Protein AF-A0AAV5U3V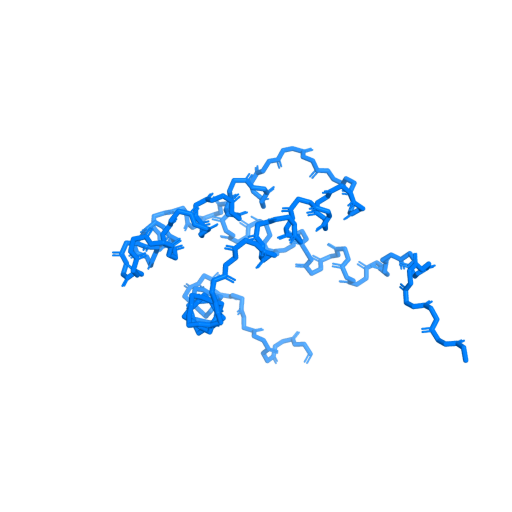3-F1 (afdb_monomer_lite)

Organism: NCBI:txid358040

Foldseek 3Di:
DDDPPDDDQDPVNLVLLLVVLVLCVVPVVLLVVLLVVDDPLLSVLSVQLNCLSPDPDDPPVVSVVSNCVSVVPDDPVSVVRNVVSVQVSCVVSVNHPVVD

Secondary structure (DSSP, 8-state):
---GGG-PPPHHHHHHHHHHHHHHHH-HHHHHHHHTTS-HHHHHHHHHHHHHHHSS---HHHHHHHHHHHHHTS-HHHHHHHHHHHHHHHHHTT--GGG-

Sequence (100 aa):
NFSAANMEPTPEMIEKFEAGRAAVRANPEIVDEYIAKLSPDAQDAANKLRGIICSDEHDIGTLNAQIESIQSGLSDETRQELQEHDAEVAAAIGLNPAGL

Structure (mmCIF, N/CA/C/O backbone):
data_AF-A0AAV5U3V3-F1
#
_entry.id   AF-A0AAV5U3V3-F1
#
loop_
_atom_site.group_PDB
_atom_site.id
_atom_site.type_symbol
_atom_site.label_atom_id
_atom_site.label_alt_id
_atom_site.label_comp_id
_atom_site.label_asym_id
_atom_site.label_entity_id
_atom_site.label_seq_id
_atom_site.pdbx_PDB_ins_code
_atom_site.Cartn_x
_atom_site.Cartn_y
_atom_site.Cartn_z
_atom_site.occupancy
_atom_site.B_iso_or_equiv
_atom_site.auth_seq_id
_atom_site.auth_comp_id
_atom_site.auth_asym_id
_atom_site.auth_atom_id
_atom_site.pdbx_PDB_model_num
ATOM 1 N N . ASN A 1 1 ? 18.948 26.457 2.086 1.00 35.28 1 ASN A N 1
ATOM 2 C CA . ASN A 1 1 ? 17.966 26.310 0.997 1.00 35.28 1 ASN A CA 1
ATOM 3 C C . ASN A 1 1 ? 18.016 24.855 0.555 1.00 35.28 1 ASN A C 1
ATOM 5 O O . ASN A 1 1 ? 18.854 24.518 -0.266 1.00 35.28 1 ASN A O 1
ATOM 9 N N . PHE A 1 2 ? 17.253 23.975 1.201 1.00 36.91 2 PHE A N 1
ATOM 10 C CA . PHE A 1 2 ? 17.207 22.553 0.850 1.00 36.91 2 PHE A CA 1
ATOM 11 C C . PHE A 1 2 ? 15.828 22.293 0.243 1.00 36.91 2 PHE A C 1
ATOM 13 O O . PHE A 1 2 ? 14.873 22.038 0.966 1.00 36.91 2 PHE A O 1
ATOM 20 N N . SER A 1 3 ? 15.701 22.467 -1.074 1.00 40.12 3 SER A N 1
ATOM 21 C CA . SER A 1 3 ? 14.489 22.085 -1.803 1.00 40.12 3 SER A CA 1
ATOM 22 C C . SER A 1 3 ? 14.624 20.620 -2.197 1.00 40.12 3 SER A C 1
ATOM 24 O O . SER A 1 3 ? 15.357 20.301 -3.126 1.00 40.12 3 SER A O 1
ATOM 26 N N . ALA A 1 4 ? 13.913 19.738 -1.495 1.00 48.72 4 ALA A N 1
ATOM 27 C CA . ALA A 1 4 ? 13.793 18.315 -1.826 1.00 48.72 4 ALA A CA 1
ATOM 28 C C . ALA A 1 4 ? 13.013 18.047 -3.136 1.00 48.72 4 ALA A C 1
ATOM 30 O O . ALA A 1 4 ? 12.928 16.911 -3.580 1.00 48.72 4 ALA A O 1
ATOM 31 N N . ALA A 1 5 ? 12.477 19.086 -3.784 1.00 52.94 5 ALA A N 1
ATOM 32 C CA . ALA A 1 5 ? 11.583 18.978 -4.937 1.00 52.94 5 ALA A CA 1
ATOM 33 C C . ALA A 1 5 ? 12.249 18.570 -6.274 1.00 52.94 5 ALA A C 1
ATOM 35 O O . ALA A 1 5 ? 11.547 18.487 -7.271 1.00 52.94 5 ALA A O 1
ATOM 36 N N . ASN A 1 6 ? 13.567 18.323 -6.319 1.00 54.75 6 ASN A N 1
ATOM 37 C CA . ASN A 1 6 ? 14.315 18.055 -7.564 1.00 54.75 6 ASN A CA 1
ATOM 38 C C . ASN A 1 6 ? 15.249 16.826 -7.501 1.00 54.75 6 ASN A C 1
ATOM 40 O O . ASN A 1 6 ? 16.168 16.721 -8.312 1.00 54.75 6 ASN A O 1
ATOM 44 N N . MET A 1 7 ? 15.083 15.911 -6.540 1.00 64.50 7 MET A N 1
ATOM 45 C CA . MET A 1 7 ? 15.856 14.662 -6.563 1.00 64.50 7 MET A CA 1
ATOM 46 C C . MET A 1 7 ? 15.164 13.661 -7.487 1.00 64.50 7 MET A C 1
ATOM 48 O O . MET A 1 7 ? 14.082 13.174 -7.169 1.00 64.50 7 MET A O 1
ATOM 52 N N . GLU A 1 8 ? 15.785 13.362 -8.629 1.00 75.31 8 GLU A N 1
ATOM 53 C CA . GLU A 1 8 ? 15.394 12.197 -9.421 1.00 75.31 8 GLU A CA 1
ATOM 54 C C . GLU A 1 8 ? 15.521 10.940 -8.542 1.00 75.31 8 GLU A C 1
ATOM 56 O O . GLU A 1 8 ? 16.515 10.804 -7.815 1.00 75.31 8 GLU A O 1
ATOM 6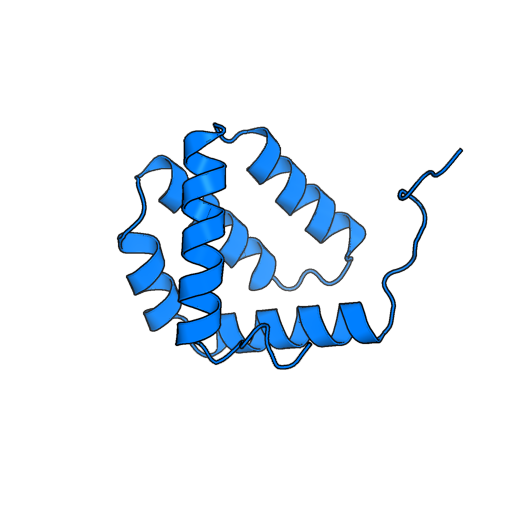1 N N . PRO A 1 9 ? 14.526 10.035 -8.558 1.00 80.88 9 PRO A N 1
ATOM 62 C CA . PRO A 1 9 ? 14.580 8.818 -7.764 1.00 80.88 9 PRO A CA 1
ATOM 63 C C . PRO A 1 9 ? 15.801 7.993 -8.175 1.00 80.88 9 PRO A C 1
ATOM 65 O O . PRO A 1 9 ? 16.063 7.777 -9.359 1.00 80.88 9 PRO A O 1
ATOM 68 N N . THR A 1 10 ? 16.575 7.544 -7.189 1.00 86.62 10 THR A N 1
ATOM 69 C CA . THR A 1 10 ? 17.755 6.719 -7.460 1.00 86.62 10 THR A CA 1
ATOM 70 C C . THR A 1 10 ? 17.328 5.341 -7.984 1.00 86.62 10 THR A C 1
ATOM 72 O O . THR A 1 10 ? 16.213 4.895 -7.694 1.00 86.62 10 THR A O 1
ATOM 75 N N . PRO A 1 11 ? 18.204 4.608 -8.697 1.00 87.62 11 PRO A N 1
ATOM 76 C CA . PRO A 1 11 ? 17.903 3.241 -9.123 1.00 87.62 11 PRO A CA 1
ATOM 77 C C . PRO A 1 11 ? 17.476 2.327 -7.967 1.00 87.62 11 PRO A C 1
ATOM 79 O O . PRO A 1 11 ? 16.558 1.533 -8.121 1.00 87.62 11 PRO A O 1
ATOM 82 N N . GLU A 1 12 ? 18.084 2.497 -6.791 1.00 86.62 12 GLU A N 1
ATOM 83 C CA . GLU A 1 12 ? 17.737 1.749 -5.580 1.00 86.62 12 GLU A CA 1
ATOM 84 C C . GLU A 1 12 ? 16.313 2.061 -5.089 1.00 86.62 12 GLU A C 1
ATOM 86 O O . GLU A 1 12 ? 15.585 1.158 -4.684 1.00 86.62 12 GLU A O 1
ATOM 91 N N . MET A 1 13 ? 15.885 3.327 -5.143 1.00 84.69 13 MET A N 1
ATOM 92 C CA . MET A 1 13 ? 14.513 3.710 -4.785 1.00 84.69 13 MET A CA 1
ATOM 93 C C . MET A 1 13 ? 13.495 3.116 -5.760 1.00 84.69 13 MET A C 1
ATOM 95 O O . MET A 1 13 ? 12.449 2.634 -5.329 1.00 84.69 13 MET A O 1
ATOM 99 N N . ILE A 1 14 ? 13.811 3.123 -7.058 1.00 86.00 14 ILE A N 1
ATOM 100 C CA . ILE A 1 14 ? 12.962 2.536 -8.101 1.00 86.00 14 ILE A CA 1
ATOM 101 C C . ILE A 1 14 ? 12.855 1.020 -7.902 1.00 86.00 14 ILE A C 1
ATOM 103 O O . ILE A 1 14 ? 11.752 0.481 -7.916 1.00 86.00 14 ILE A O 1
ATOM 107 N N . GLU A 1 15 ? 13.974 0.334 -7.658 1.00 89.06 15 GLU A N 1
ATOM 108 C CA . GLU A 1 15 ? 13.995 -1.111 -7.410 1.00 89.06 15 GLU A CA 1
ATOM 109 C C . GLU A 1 15 ? 13.164 -1.485 -6.176 1.00 89.06 15 GLU A C 1
ATOM 111 O O . GLU A 1 15 ? 12.338 -2.396 -6.240 1.00 89.06 15 GLU A O 1
ATOM 116 N N . LYS A 1 16 ? 13.311 -0.739 -5.074 1.00 84.88 16 LYS A N 1
ATOM 117 C CA . LYS A 1 16 ? 12.513 -0.933 -3.852 1.00 84.88 16 LYS A CA 1
ATOM 118 C C . LYS A 1 16 ? 11.022 -0.712 -4.099 1.00 84.88 16 LYS A C 1
ATOM 120 O O . LYS A 1 16 ? 10.201 -1.490 -3.614 1.00 84.88 16 LYS A O 1
ATOM 125 N N . PHE A 1 17 ? 10.668 0.320 -4.862 1.00 86.81 17 PHE A N 1
ATOM 126 C CA . PHE A 1 17 ? 9.279 0.611 -5.205 1.00 86.81 17 PHE A CA 1
ATOM 127 C C . PHE A 1 17 ? 8.657 -0.504 -6.057 1.00 86.81 17 PHE A C 1
ATOM 129 O O . PHE A 1 17 ? 7.591 -1.017 -5.718 1.00 86.81 17 PHE A O 1
ATOM 136 N N . GLU A 1 18 ? 9.343 -0.944 -7.113 1.00 88.75 18 GLU A N 1
ATOM 137 C CA . GLU A 1 18 ? 8.875 -2.036 -7.973 1.00 88.75 18 GLU A CA 1
ATOM 138 C C . GLU A 1 18 ? 8.785 -3.373 -7.217 1.00 88.75 18 GLU A C 1
ATOM 140 O O . GLU A 1 18 ? 7.810 -4.110 -7.383 1.00 88.75 18 GLU A O 1
ATOM 145 N N . ALA A 1 19 ? 9.730 -3.664 -6.315 1.00 89.69 19 ALA A N 1
ATOM 146 C CA . ALA A 1 19 ? 9.652 -4.826 -5.429 1.00 89.69 19 ALA A CA 1
ATOM 147 C C . ALA A 1 19 ? 8.417 -4.768 -4.513 1.00 89.69 19 ALA A C 1
ATOM 149 O O . ALA A 1 19 ? 7.707 -5.766 -4.363 1.00 89.69 19 ALA A O 1
ATOM 150 N N . GLY A 1 20 ? 8.115 -3.591 -3.957 1.00 89.38 20 GLY A N 1
ATOM 151 C CA . GLY A 1 20 ? 6.906 -3.360 -3.169 1.00 89.38 20 GLY A CA 1
ATOM 152 C C . GLY A 1 20 ? 5.627 -3.622 -3.968 1.00 89.38 20 GLY A C 1
ATOM 153 O O . GLY A 1 20 ? 4.766 -4.389 -3.532 1.00 89.38 20 GLY A O 1
ATOM 154 N N . ARG A 1 21 ? 5.527 -3.064 -5.183 1.00 91.25 21 ARG A N 1
ATOM 155 C CA . ARG A 1 21 ? 4.386 -3.299 -6.088 1.00 91.25 21 ARG A CA 1
ATOM 156 C C . ARG A 1 21 ? 4.213 -4.773 -6.413 1.00 91.25 21 ARG A C 1
ATOM 158 O O . ARG A 1 21 ? 3.094 -5.283 -6.377 1.00 91.25 21 ARG A O 1
ATOM 165 N N . ALA A 1 22 ? 5.307 -5.460 -6.733 1.00 92.25 22 ALA A N 1
ATOM 166 C CA . ALA A 1 22 ? 5.282 -6.882 -7.041 1.00 92.25 22 ALA A CA 1
ATOM 167 C C . ALA A 1 22 ? 4.767 -7.704 -5.850 1.00 92.25 22 ALA A C 1
ATOM 169 O O . ALA A 1 22 ? 3.908 -8.564 -6.037 1.00 92.25 22 ALA A O 1
ATOM 170 N N . ALA A 1 23 ? 5.219 -7.403 -4.629 1.00 91.88 23 ALA A N 1
ATOM 171 C CA . ALA A 1 23 ? 4.773 -8.094 -3.422 1.00 91.88 23 ALA A CA 1
ATOM 172 C C . ALA A 1 23 ? 3.280 -7.864 -3.131 1.00 91.88 23 ALA A C 1
ATOM 174 O O . ALA A 1 23 ? 2.560 -8.824 -2.854 1.00 91.88 23 ALA A O 1
ATOM 175 N N . VAL A 1 24 ? 2.790 -6.626 -3.257 1.00 92.25 24 VAL A N 1
ATOM 176 C CA . VAL A 1 24 ? 1.363 -6.297 -3.075 1.00 92.25 24 VAL A CA 1
ATOM 177 C C . VAL A 1 24 ? 0.499 -7.010 -4.122 1.00 92.25 24 VAL A C 1
ATOM 179 O O . VAL A 1 24 ? -0.529 -7.597 -3.784 1.00 92.25 24 VAL A O 1
ATOM 182 N N . ARG A 1 25 ? 0.934 -7.032 -5.390 1.00 92.06 25 ARG A N 1
ATOM 183 C CA . ARG A 1 25 ? 0.239 -7.734 -6.487 1.00 92.06 25 ARG A CA 1
ATOM 184 C C . ARG A 1 25 ? 0.249 -9.254 -6.333 1.00 92.06 25 ARG A C 1
ATOM 186 O O . ARG A 1 25 ? -0.697 -9.905 -6.764 1.00 92.06 25 ARG A O 1
ATOM 193 N N . ALA A 1 26 ? 1.305 -9.816 -5.750 1.00 94.44 26 ALA A N 1
ATOM 194 C CA . ALA A 1 26 ? 1.432 -11.254 -5.526 1.00 94.44 26 ALA A CA 1
ATOM 195 C C . ALA A 1 26 ? 0.583 -11.758 -4.349 1.00 94.44 26 ALA A C 1
ATOM 197 O O . ALA A 1 26 ? 0.264 -12.943 -4.301 1.00 94.44 26 ALA A O 1
ATOM 198 N N . ASN A 1 27 ? 0.198 -10.873 -3.423 1.00 94.31 27 ASN A N 1
ATOM 199 C CA . ASN A 1 27 ? -0.510 -11.228 -2.193 1.00 94.31 27 ASN A CA 1
ATOM 200 C C . ASN A 1 27 ? -1.845 -10.467 -2.032 1.00 94.31 27 ASN A C 1
ATOM 202 O O . ASN A 1 27 ? -2.078 -9.865 -0.982 1.00 94.31 27 ASN A O 1
ATOM 206 N N . PRO A 1 28 ? -2.743 -10.469 -3.038 1.00 93.31 28 PRO A N 1
ATOM 207 C CA . PRO A 1 28 ? -3.943 -9.637 -3.012 1.00 93.31 28 PRO A CA 1
ATOM 208 C C . PRO A 1 28 ? -4.882 -9.991 -1.852 1.00 93.31 28 PRO A C 1
ATOM 210 O O . PRO A 1 28 ? -5.407 -9.080 -1.225 1.00 93.31 28 PRO A O 1
ATOM 213 N N . GLU A 1 29 ? -5.040 -11.279 -1.528 1.00 94.75 29 GLU A N 1
ATOM 214 C CA . GLU A 1 29 ? -5.918 -11.741 -0.441 1.00 94.75 29 GLU A CA 1
ATOM 215 C C . GLU A 1 29 ? -5.412 -11.316 0.941 1.00 94.75 29 GLU A C 1
ATOM 217 O O . GLU A 1 29 ? -6.205 -10.894 1.778 1.00 94.75 29 GLU A O 1
ATOM 222 N N . ILE A 1 30 ? -4.094 -11.376 1.169 1.00 93.81 30 ILE A N 1
ATOM 223 C CA . ILE A 1 30 ? -3.482 -10.924 2.427 1.00 93.81 30 ILE A CA 1
ATOM 224 C C . ILE A 1 30 ? -3.705 -9.421 2.576 1.00 93.81 30 ILE A C 1
ATOM 226 O O . ILE A 1 30 ? -4.165 -8.964 3.617 1.00 93.81 30 ILE A O 1
ATOM 230 N N . VAL A 1 31 ? -3.434 -8.649 1.523 1.00 94.12 31 VAL A N 1
ATOM 231 C CA . VAL A 1 31 ? -3.647 -7.197 1.536 1.00 94.12 31 VAL A CA 1
ATOM 232 C C . VAL A 1 31 ? -5.118 -6.868 1.817 1.00 94.12 31 VAL A C 1
ATOM 234 O O . VAL A 1 31 ? -5.397 -6.039 2.677 1.00 94.12 31 VAL A O 1
ATOM 237 N N . ASP A 1 32 ? -6.060 -7.556 1.166 1.00 94.56 32 ASP A N 1
ATOM 238 C CA . ASP A 1 32 ? -7.498 -7.357 1.387 1.00 94.56 32 ASP A CA 1
ATOM 239 C C . ASP A 1 32 ? -7.926 -7.707 2.826 1.00 94.56 32 ASP A C 1
ATOM 241 O O . ASP A 1 32 ? -8.685 -6.957 3.445 1.00 94.56 32 ASP A O 1
ATOM 245 N N . GLU A 1 33 ? -7.410 -8.804 3.394 1.00 95.38 33 GLU A N 1
ATOM 246 C CA . GLU A 1 33 ? -7.683 -9.201 4.782 1.00 95.38 33 GLU A CA 1
ATOM 247 C C . GLU A 1 33 ? -7.188 -8.151 5.779 1.00 95.38 33 GLU A C 1
ATOM 249 O O . GLU A 1 33 ? -7.880 -7.821 6.743 1.00 95.38 33 GLU A O 1
ATOM 254 N N . TYR A 1 34 ? -5.986 -7.622 5.560 1.00 94.56 34 TYR A N 1
ATOM 255 C CA . TYR A 1 34 ? -5.441 -6.586 6.420 1.00 94.56 34 TYR A CA 1
ATOM 256 C C . TYR A 1 34 ? -6.229 -5.287 6.280 1.00 94.56 34 TYR A C 1
ATOM 258 O O . TYR A 1 34 ? -6.512 -4.655 7.297 1.00 94.56 34 TYR A O 1
ATOM 266 N N . ILE A 1 35 ? -6.595 -4.874 5.059 1.00 95.50 35 ILE A N 1
ATOM 267 C CA . ILE A 1 35 ? -7.370 -3.641 4.849 1.00 95.50 35 ILE A CA 1
ATOM 268 C C . ILE A 1 35 ? -8.689 -3.738 5.613 1.00 95.50 35 ILE A C 1
ATOM 270 O O . ILE A 1 35 ? -9.062 -2.796 6.300 1.00 95.50 35 ILE A O 1
ATOM 274 N N . ALA A 1 36 ? -9.356 -4.894 5.601 1.00 96.00 36 ALA A N 1
ATOM 275 C CA . ALA A 1 36 ? -10.616 -5.096 6.316 1.00 96.00 36 ALA A CA 1
ATOM 276 C C . ALA A 1 36 ? -10.536 -4.896 7.849 1.00 96.00 36 ALA A C 1
ATOM 278 O O . ALA A 1 36 ? -11.581 -4.783 8.493 1.00 96.00 36 ALA A O 1
ATOM 279 N N . LYS A 1 37 ? -9.332 -4.851 8.443 1.00 95.25 37 LYS A N 1
ATOM 280 C CA . LYS A 1 37 ? -9.112 -4.612 9.884 1.00 95.25 37 LYS A CA 1
ATOM 281 C C . LYS A 1 37 ? -9.097 -3.125 10.254 1.00 95.25 37 LYS A C 1
ATOM 283 O O . LYS A 1 37 ? -9.217 -2.809 11.434 1.00 95.25 37 LYS A O 1
ATOM 288 N N . LEU A 1 38 ? -8.956 -2.244 9.267 1.00 95.62 38 LEU A N 1
ATOM 289 C CA . LEU A 1 38 ? -8.884 -0.796 9.448 1.00 95.62 38 LEU A CA 1
ATOM 290 C C . LEU A 1 38 ? -10.250 -0.175 9.776 1.00 95.62 38 LEU A C 1
ATOM 292 O O . LEU A 1 38 ? -11.305 -0.753 9.495 1.00 95.62 38 LEU A O 1
ATOM 296 N N . SER A 1 39 ? -10.242 1.047 10.300 1.00 95.56 39 SER A N 1
ATOM 297 C CA . SER A 1 39 ? -11.417 1.913 10.378 1.00 95.56 39 SER A CA 1
ATOM 298 C C . SER A 1 39 ? -11.976 2.232 8.979 1.00 95.56 39 SER A C 1
ATOM 300 O O . SER A 1 39 ? -11.232 2.196 8.000 1.00 95.56 39 SER A O 1
ATOM 302 N N . PRO A 1 40 ? -13.275 2.564 8.827 1.00 94.69 40 PRO A N 1
ATOM 303 C CA . PRO A 1 40 ? -13.867 2.810 7.506 1.00 94.69 40 PRO A CA 1
ATOM 304 C C . PRO A 1 40 ? -13.145 3.880 6.668 1.00 94.69 40 PRO A C 1
ATOM 306 O O . PRO A 1 40 ? -12.986 3.703 5.460 1.00 94.69 40 PRO A O 1
ATOM 309 N N . ASP A 1 41 ? -12.671 4.954 7.302 1.00 91.12 41 ASP A N 1
ATOM 310 C CA . ASP A 1 41 ? -11.944 6.028 6.616 1.00 91.12 41 ASP A CA 1
ATOM 311 C C . ASP A 1 41 ? -10.540 5.565 6.187 1.00 91.12 41 ASP A C 1
ATOM 313 O O . ASP A 1 41 ? -10.100 5.843 5.067 1.00 91.12 41 ASP A O 1
ATOM 317 N N . ALA A 1 42 ? -9.856 4.784 7.031 1.00 94.56 42 ALA A N 1
ATOM 318 C CA . ALA A 1 42 ? -8.577 4.172 6.686 1.00 94.56 42 ALA A CA 1
ATOM 319 C C . ALA A 1 42 ? -8.729 3.085 5.604 1.00 94.56 42 ALA A C 1
ATOM 321 O O . ALA A 1 42 ? -7.877 2.982 4.725 1.00 94.56 42 ALA A O 1
ATOM 322 N N . GLN A 1 43 ? -9.829 2.326 5.588 1.00 95.94 43 GLN A N 1
ATOM 323 C CA . GLN A 1 43 ? -10.122 1.351 4.532 1.00 95.94 43 GLN A CA 1
ATOM 324 C C . GLN A 1 43 ? -10.229 2.015 3.160 1.00 95.94 43 GLN A C 1
ATOM 326 O O . GLN A 1 43 ? -9.660 1.520 2.185 1.00 95.94 43 GLN A O 1
ATOM 331 N N . ASP A 1 44 ? -10.959 3.126 3.062 1.00 94.81 44 ASP A N 1
ATOM 332 C CA . ASP A 1 44 ? -11.105 3.865 1.806 1.00 94.81 44 ASP A CA 1
ATOM 333 C C . ASP A 1 44 ? -9.747 4.394 1.313 1.00 94.81 44 ASP A C 1
ATOM 335 O O . ASP A 1 44 ? -9.387 4.218 0.145 1.00 94.81 44 ASP A O 1
ATOM 339 N N . ALA A 1 45 ? -8.943 4.955 2.219 1.00 94.81 45 ALA A N 1
ATOM 340 C CA . ALA A 1 45 ? -7.592 5.411 1.912 1.00 94.81 45 ALA A CA 1
ATOM 341 C C . ALA A 1 45 ? -6.666 4.265 1.462 1.00 94.81 45 ALA A C 1
ATOM 343 O O . ALA A 1 45 ? -6.022 4.373 0.415 1.00 94.81 45 ALA A O 1
ATOM 344 N N . ALA A 1 46 ? -6.634 3.150 2.195 1.00 95.25 46 ALA A N 1
ATOM 345 C CA . ALA A 1 46 ? -5.795 1.994 1.887 1.00 95.25 46 ALA A CA 1
ATOM 346 C C . ALA A 1 46 ? -6.167 1.352 0.541 1.00 95.25 46 ALA A C 1
ATOM 348 O O . ALA A 1 46 ? -5.290 1.007 -0.252 1.00 95.25 46 ALA A O 1
ATOM 349 N N . ASN A 1 47 ? -7.462 1.268 0.218 1.00 95.44 47 ASN A N 1
ATOM 350 C CA . ASN A 1 47 ? -7.917 0.781 -1.085 1.00 95.44 47 ASN A CA 1
ATOM 351 C C . ASN A 1 47 ? -7.464 1.687 -2.240 1.00 95.44 47 ASN A C 1
ATOM 353 O O . ASN A 1 47 ? -7.038 1.186 -3.284 1.00 95.44 47 ASN A O 1
ATOM 357 N N . LYS A 1 48 ? -7.507 3.014 -2.064 1.00 95.19 48 LYS A N 1
ATOM 358 C CA . LYS A 1 48 ? -7.001 3.961 -3.073 1.00 95.19 48 LYS A CA 1
ATOM 359 C C . LYS A 1 48 ? -5.490 3.830 -3.260 1.00 95.19 48 LYS A C 1
ATOM 361 O O . LYS A 1 48 ? -5.030 3.775 -4.400 1.00 95.19 48 LYS A O 1
ATOM 366 N N . LEU A 1 49 ? -4.733 3.717 -2.166 1.00 93.06 49 LEU A N 1
ATOM 367 C CA . LEU A 1 49 ? -3.283 3.501 -2.205 1.00 93.06 49 LEU A CA 1
ATOM 368 C C . LEU A 1 49 ? -2.934 2.194 -2.922 1.00 93.06 49 LEU A C 1
ATOM 370 O O . LEU A 1 49 ? -2.136 2.202 -3.858 1.00 93.06 49 LEU A O 1
ATOM 374 N N . ARG A 1 50 ? -3.599 1.086 -2.574 1.00 93.62 50 ARG A N 1
ATOM 375 C CA . ARG A 1 50 ? -3.458 -0.193 -3.283 1.00 93.62 50 ARG A CA 1
ATOM 376 C C . ARG A 1 50 ? -3.748 -0.044 -4.777 1.00 93.62 50 ARG A C 1
ATOM 378 O O . ARG A 1 50 ? -3.013 -0.593 -5.594 1.00 93.62 50 ARG A O 1
ATOM 385 N N . GLY A 1 51 ? -4.788 0.706 -5.143 1.00 94.69 51 GLY A N 1
ATOM 386 C CA . GLY A 1 51 ? -5.123 1.001 -6.537 1.00 94.69 51 GLY A CA 1
ATOM 387 C C . GLY A 1 51 ? -3.979 1.680 -7.296 1.00 94.69 51 GLY A C 1
ATOM 388 O O . GLY A 1 51 ? -3.647 1.251 -8.399 1.00 94.69 51 GLY A O 1
ATOM 389 N N . ILE A 1 52 ? -3.331 2.679 -6.689 1.00 92.88 52 ILE A N 1
ATOM 390 C CA . ILE A 1 52 ? -2.162 3.370 -7.262 1.00 92.88 52 ILE A CA 1
ATOM 391 C C . ILE A 1 52 ? -0.992 2.396 -7.434 1.00 92.88 52 ILE A C 1
ATOM 393 O O . ILE A 1 52 ? -0.452 2.267 -8.532 1.00 92.88 52 ILE A O 1
ATOM 397 N N . ILE A 1 53 ? -0.640 1.661 -6.376 1.00 90.44 53 ILE A N 1
ATOM 398 C CA . ILE A 1 53 ? 0.468 0.690 -6.365 1.00 90.44 53 ILE A CA 1
ATOM 399 C C . ILE A 1 53 ? 0.270 -0.393 -7.436 1.00 90.44 53 ILE A C 1
ATOM 401 O O . ILE A 1 53 ? 1.217 -0.787 -8.124 1.00 90.44 53 ILE A O 1
ATOM 405 N N . CYS A 1 54 ? -0.968 -0.846 -7.627 1.00 91.31 54 CYS A N 1
ATOM 406 C CA . CYS A 1 54 ? -1.304 -1.865 -8.612 1.00 91.31 54 CYS A CA 1
ATOM 407 C C . CYS A 1 54 ? -1.538 -1.329 -10.033 1.00 91.31 54 CYS A C 1
ATOM 409 O O . CYS A 1 54 ? -1.561 -2.152 -10.946 1.00 91.31 54 CYS A O 1
ATOM 411 N N . SER A 1 55 ? -1.665 -0.014 -10.241 1.00 93.00 55 SER A N 1
ATOM 412 C CA . SER A 1 55 ? -1.917 0.609 -11.556 1.00 93.00 55 SER A CA 1
ATOM 413 C C . SER A 1 55 ? -0.782 0.380 -12.561 1.00 93.00 55 SER A C 1
ATOM 415 O O . SER A 1 55 ? 0.282 -0.079 -12.171 1.00 93.00 55 SER A O 1
ATOM 417 N N . ASP A 1 56 ? -0.970 0.721 -13.837 1.00 90.75 56 ASP A N 1
ATOM 418 C CA . ASP A 1 56 ? 0.094 0.684 -14.861 1.00 90.75 56 ASP A CA 1
ATOM 419 C C . ASP A 1 56 ? 0.915 1.990 -14.930 1.00 90.75 56 ASP A C 1
ATOM 421 O O . ASP A 1 56 ? 1.727 2.169 -15.835 1.00 90.75 56 ASP A O 1
ATOM 425 N N . GLU A 1 57 ? 0.712 2.922 -13.993 1.00 91.25 57 GLU A N 1
ATOM 426 C CA . GLU A 1 57 ? 1.505 4.151 -13.914 1.00 91.25 57 GLU A CA 1
ATOM 427 C C . GLU A 1 57 ? 2.935 3.837 -13.435 1.00 91.25 57 GLU A C 1
ATOM 429 O O . GLU A 1 57 ? 3.151 3.000 -12.551 1.00 91.25 57 GLU A O 1
ATOM 434 N N . HIS A 1 58 ? 3.919 4.504 -14.036 1.00 84.25 58 HIS A N 1
ATOM 435 C CA . HIS A 1 58 ? 5.345 4.363 -13.724 1.00 84.25 58 HIS A CA 1
ATOM 436 C C . HIS A 1 58 ? 6.040 5.715 -13.516 1.00 84.25 58 HIS A C 1
ATOM 438 O O . HIS A 1 58 ? 7.176 5.746 -13.041 1.00 84.25 58 HIS A O 1
ATOM 444 N N . ASP A 1 59 ? 5.384 6.833 -13.840 1.00 87.88 59 ASP A N 1
ATOM 445 C CA . ASP A 1 59 ? 5.894 8.161 -13.533 1.00 87.88 59 ASP A CA 1
ATOM 446 C C . ASP A 1 59 ? 5.833 8.412 -12.021 1.00 87.88 59 ASP A C 1
ATOM 448 O O . ASP A 1 59 ? 4.769 8.597 -11.426 1.00 87.88 59 ASP A O 1
ATOM 452 N N . ILE A 1 60 ? 7.005 8.422 -11.386 1.00 83.25 60 ILE A N 1
ATOM 453 C CA . ILE A 1 60 ? 7.142 8.588 -9.934 1.00 83.25 60 ILE A CA 1
ATOM 454 C C . ILE A 1 60 ? 6.565 9.930 -9.462 1.00 83.25 60 ILE A C 1
ATOM 456 O O . ILE A 1 60 ? 5.999 9.997 -8.373 1.00 83.25 60 ILE A O 1
ATOM 460 N N . GLY A 1 61 ? 6.658 10.990 -10.274 1.00 86.44 61 GLY A N 1
ATOM 461 C CA . GLY A 1 61 ? 6.065 12.289 -9.950 1.00 86.44 61 GLY A CA 1
ATOM 462 C C . GLY A 1 61 ? 4.542 12.213 -9.837 1.00 86.44 61 GLY A C 1
ATOM 463 O O . GLY A 1 61 ? 3.962 12.688 -8.861 1.00 86.44 61 GLY A O 1
ATOM 464 N N . THR A 1 62 ? 3.904 11.554 -10.800 1.00 89.75 62 THR A N 1
ATOM 465 C CA . THR A 1 62 ? 2.458 11.326 -10.846 1.00 89.75 62 THR A CA 1
ATOM 466 C C . THR A 1 62 ? 2.002 10.422 -9.706 1.00 89.75 62 THR A C 1
ATOM 468 O O . THR A 1 62 ? 1.047 10.764 -9.008 1.00 89.75 62 THR A O 1
ATOM 471 N N . LEU A 1 63 ? 2.707 9.314 -9.459 1.00 89.69 63 LEU A N 1
ATOM 472 C CA . LEU A 1 63 ? 2.420 8.405 -8.344 1.00 89.69 63 LEU A CA 1
ATOM 473 C C . LEU A 1 63 ? 2.504 9.129 -6.995 1.00 89.69 63 LEU A C 1
ATOM 475 O O . LEU A 1 63 ? 1.576 9.042 -6.191 1.00 89.69 63 LEU A O 1
ATOM 479 N N . ASN A 1 64 ? 3.573 9.899 -6.769 1.00 87.75 64 ASN A N 1
ATOM 480 C CA . ASN A 1 64 ? 3.739 10.681 -5.546 1.00 87.75 64 ASN A CA 1
ATOM 481 C C . ASN A 1 64 ? 2.623 11.714 -5.383 1.00 87.75 64 ASN A C 1
ATOM 483 O O . ASN A 1 64 ? 2.033 11.792 -4.311 1.00 87.75 64 ASN A O 1
ATOM 487 N N . ALA A 1 65 ? 2.269 12.450 -6.439 1.00 90.81 65 ALA A N 1
ATOM 488 C CA . ALA A 1 65 ? 1.185 13.428 -6.376 1.00 90.81 65 ALA A CA 1
ATOM 489 C C . ALA A 1 65 ? -0.169 12.780 -6.027 1.00 90.81 65 ALA A C 1
ATOM 491 O O . ALA A 1 65 ? -0.958 13.343 -5.265 1.00 90.81 65 ALA A O 1
ATOM 492 N N . GLN A 1 66 ? -0.444 11.581 -6.551 1.00 92.69 66 GLN A N 1
ATOM 493 C CA . GLN A 1 66 ? -1.654 10.827 -6.216 1.00 92.69 66 GLN A CA 1
ATOM 494 C C . GLN A 1 66 ? -1.655 10.371 -4.748 1.00 92.69 66 GLN A C 1
ATOM 496 O O . GLN A 1 66 ? -2.670 10.521 -4.064 1.00 92.69 66 GLN A O 1
ATOM 501 N N . ILE A 1 67 ? -0.523 9.865 -4.249 1.00 90.94 67 ILE A N 1
ATOM 502 C CA . ILE A 1 67 ? -0.361 9.452 -2.846 1.00 90.94 67 ILE A CA 1
ATOM 503 C C . ILE A 1 67 ? -0.511 10.657 -1.906 1.00 90.94 67 ILE A C 1
ATOM 505 O O . ILE A 1 67 ? -1.297 10.601 -0.957 1.00 90.94 67 ILE A O 1
ATOM 509 N N . GLU A 1 68 ? 0.169 11.770 -2.193 1.00 91.44 68 GLU A N 1
ATOM 510 C CA . GLU A 1 68 ? 0.078 13.015 -1.419 1.00 91.44 68 GLU A CA 1
ATOM 511 C C . GLU A 1 68 ? -1.356 13.555 -1.380 1.00 91.44 68 GLU A C 1
ATOM 513 O O . GLU A 1 68 ? -1.823 14.018 -0.333 1.00 91.44 68 GLU A O 1
ATOM 518 N N . SER A 1 69 ? -2.084 13.462 -2.498 1.00 92.75 69 SER A N 1
ATOM 519 C CA . SER A 1 69 ? -3.484 13.884 -2.569 1.00 92.75 69 SER A CA 1
ATOM 520 C C . SER A 1 69 ? -4.387 13.055 -1.658 1.00 92.75 69 SER A C 1
ATOM 522 O O . SER A 1 69 ? -5.331 13.608 -1.095 1.00 92.75 69 SER A O 1
ATOM 524 N N . ILE A 1 70 ? -4.128 11.752 -1.511 1.00 92.38 70 ILE A N 1
ATOM 525 C CA . ILE A 1 70 ? -4.867 10.899 -0.571 1.00 92.38 70 ILE A CA 1
ATOM 526 C C . ILE A 1 70 ? -4.521 11.313 0.858 1.00 92.38 70 ILE A C 1
ATOM 528 O O . ILE A 1 70 ? -5.417 11.647 1.628 1.00 92.38 70 ILE A O 1
ATOM 532 N N . GLN A 1 71 ? -3.229 11.357 1.195 1.00 88.56 71 GLN A N 1
ATOM 533 C CA . GLN A 1 71 ? -2.747 11.615 2.557 1.00 88.56 71 GLN A CA 1
ATOM 534 C C . GLN A 1 71 ? -3.156 12.992 3.098 1.00 88.56 71 GLN A C 1
ATOM 536 O O . GLN A 1 71 ? -3.468 13.126 4.286 1.00 88.56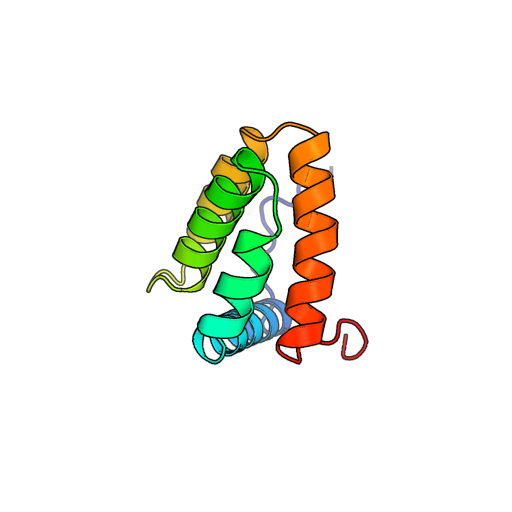 71 GLN A O 1
ATOM 541 N N . SER A 1 72 ? -3.200 14.007 2.233 1.00 90.31 72 SER A N 1
ATOM 542 C CA . SER A 1 72 ? -3.605 15.372 2.597 1.00 90.31 72 SER A CA 1
ATOM 543 C C . SER A 1 72 ? -5.062 15.466 3.059 1.00 90.31 72 SER A C 1
ATOM 545 O O . SER A 1 72 ? -5.396 16.366 3.827 1.00 90.31 72 SER A O 1
ATOM 547 N N . GLY A 1 73 ? -5.927 14.546 2.619 1.00 88.19 73 GLY A N 1
ATOM 548 C CA . GLY A 1 73 ? -7.333 14.489 3.024 1.00 88.19 73 GLY A CA 1
ATOM 549 C C . GLY A 1 73 ? -7.591 13.736 4.332 1.00 88.19 73 GLY A C 1
ATOM 550 O O . GLY A 1 73 ? -8.718 13.759 4.820 1.00 88.19 73 GLY A O 1
ATOM 551 N N . LEU A 1 74 ? -6.580 13.068 4.894 1.00 92.88 74 LEU A N 1
ATOM 552 C CA . LEU A 1 74 ? -6.736 12.205 6.068 1.00 92.88 74 LEU A CA 1
ATOM 553 C C . LEU A 1 74 ? -6.571 12.978 7.378 1.00 92.88 74 LEU A C 1
ATOM 555 O O . LEU A 1 74 ? -5.752 13.899 7.461 1.00 92.88 74 LEU A O 1
ATOM 559 N N . SER A 1 75 ? -7.302 12.556 8.415 1.00 94.75 75 SER A N 1
ATOM 560 C CA . SER A 1 75 ? -7.043 12.983 9.794 1.00 94.75 75 SER A CA 1
ATOM 561 C C . SER A 1 75 ? -5.721 12.404 10.303 1.00 94.75 75 SER A C 1
ATOM 563 O O . SER A 1 75 ? -5.245 11.384 9.800 1.00 94.75 75 SER A O 1
ATOM 565 N N . ASP A 1 76 ? -5.135 13.026 11.327 1.00 93.69 76 ASP A N 1
ATOM 566 C CA . ASP A 1 76 ? -3.888 12.529 11.921 1.00 93.69 76 ASP A CA 1
ATOM 567 C C . ASP A 1 76 ? -4.057 11.118 12.516 1.00 93.69 76 ASP A C 1
ATOM 569 O O . ASP A 1 76 ? -3.170 10.283 12.364 1.00 93.69 76 ASP A O 1
ATOM 573 N N . GLU A 1 77 ? -5.226 10.823 13.096 1.00 92.88 77 GLU A N 1
ATOM 574 C CA . GLU A 1 77 ? -5.588 9.489 13.603 1.00 92.88 77 GLU A CA 1
ATOM 575 C C . GLU A 1 77 ? -5.595 8.445 12.477 1.00 92.88 77 GLU A C 1
ATOM 577 O O . GLU A 1 77 ? -4.981 7.388 12.605 1.00 92.88 77 GLU A O 1
ATOM 582 N N . THR A 1 78 ? -6.210 8.772 11.335 1.00 92.94 78 THR A N 1
ATOM 583 C CA . THR A 1 78 ? -6.265 7.879 10.165 1.00 92.94 78 THR A CA 1
ATOM 584 C C . THR A 1 78 ? -4.872 7.653 9.575 1.00 92.94 78 THR A C 1
ATOM 586 O O . THR A 1 78 ? -4.536 6.542 9.172 1.00 92.94 78 THR A O 1
ATOM 589 N N . ARG A 1 79 ? -4.025 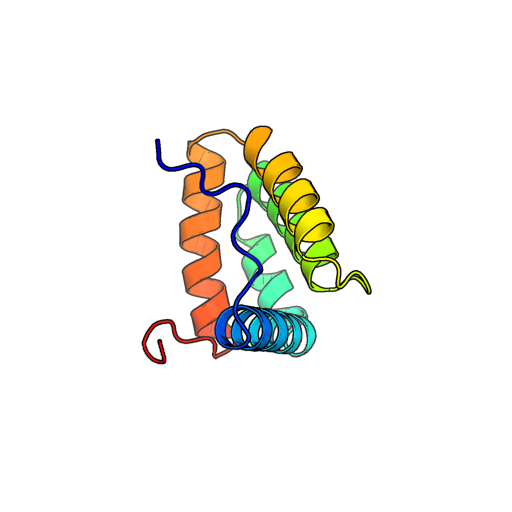8.693 9.525 1.00 91.25 79 ARG A N 1
ATOM 590 C CA . ARG A 1 79 ? -2.641 8.551 9.042 1.00 91.25 79 ARG A CA 1
ATOM 591 C C . ARG A 1 79 ? -1.811 7.648 9.946 1.00 91.25 79 ARG A C 1
ATOM 593 O O . ARG A 1 79 ? -1.039 6.847 9.428 1.00 91.25 79 ARG A O 1
ATOM 600 N N . GLN A 1 80 ? -1.957 7.778 11.264 1.00 92.00 80 GLN A N 1
ATOM 601 C CA . GLN A 1 80 ? -1.251 6.918 12.209 1.00 92.00 80 GLN A CA 1
ATOM 602 C C . GLN A 1 80 ? -1.681 5.456 12.048 1.00 92.00 80 GLN A C 1
ATOM 604 O O . GLN A 1 80 ? -0.824 4.581 11.949 1.00 92.00 80 GLN A O 1
ATOM 609 N N . GLU A 1 81 ? -2.989 5.204 11.960 1.00 93.75 81 GLU A N 1
ATOM 610 C CA . GLU A 1 81 ? -3.531 3.859 11.751 1.00 93.75 8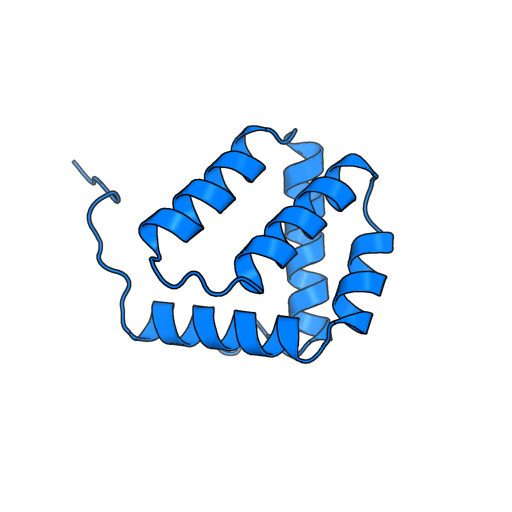1 GLU A CA 1
ATOM 611 C C . GLU A 1 81 ? -2.976 3.215 10.468 1.00 93.75 81 GLU A C 1
ATOM 613 O O . GLU A 1 81 ? -2.506 2.079 10.494 1.00 93.75 81 GLU A O 1
ATOM 618 N N . LEU A 1 82 ? -2.953 3.959 9.355 1.00 91.50 82 LEU A N 1
ATOM 619 C CA . LEU A 1 82 ? -2.381 3.483 8.092 1.00 91.50 82 LEU A CA 1
ATOM 620 C C . LEU A 1 82 ? -0.882 3.187 8.191 1.00 91.50 82 LEU A C 1
ATOM 622 O O . LEU A 1 82 ? -0.418 2.212 7.613 1.00 91.50 82 LEU A O 1
ATOM 626 N N . GLN A 1 83 ? -0.120 4.000 8.923 1.00 89.31 83 GLN A N 1
ATOM 627 C CA . GLN A 1 83 ? 1.315 3.778 9.086 1.00 89.31 83 GLN A CA 1
ATOM 628 C C . GLN A 1 83 ? 1.614 2.494 9.875 1.00 89.31 83 GLN A C 1
ATOM 630 O O . GLN A 1 83 ? 2.543 1.759 9.535 1.00 89.31 83 GLN A O 1
ATOM 635 N N . GLU A 1 84 ? 0.842 2.223 10.928 1.00 89.06 84 GLU A N 1
ATOM 636 C CA . GLU A 1 84 ? 0.943 0.978 11.698 1.00 89.06 84 GLU A CA 1
ATOM 637 C C . GLU A 1 84 ? 0.549 -0.223 10.825 1.00 89.06 84 GLU A C 1
ATOM 639 O O . GLU A 1 84 ? 1.272 -1.219 10.765 1.00 89.06 84 GLU A O 1
ATOM 644 N N . HIS A 1 85 ? -0.532 -0.081 10.060 1.00 89.94 85 HIS A N 1
ATOM 645 C CA . HIS A 1 85 ? -1.005 -1.080 9.111 1.00 89.94 85 HIS A CA 1
ATOM 646 C C . HIS A 1 85 ? 0.003 -1.402 7.998 1.00 89.94 85 HIS A C 1
ATOM 648 O O . HIS A 1 85 ? 0.236 -2.578 7.716 1.00 89.94 85 HIS A O 1
ATOM 654 N N . ASP A 1 86 ? 0.646 -0.398 7.395 1.00 87.44 86 ASP A N 1
ATOM 655 C CA . ASP A 1 86 ? 1.647 -0.594 6.339 1.00 87.44 86 ASP A CA 1
ATOM 656 C C . ASP A 1 86 ? 2.811 -1.470 6.824 1.00 87.44 86 ASP A C 1
ATOM 658 O O . ASP A 1 86 ? 3.289 -2.339 6.090 1.00 87.44 86 ASP A O 1
ATOM 662 N N . ALA A 1 87 ? 3.248 -1.290 8.076 1.00 86.81 87 ALA A N 1
ATOM 663 C CA . ALA A 1 87 ? 4.306 -2.104 8.668 1.00 86.81 87 ALA A CA 1
ATOM 664 C C . ALA A 1 87 ? 3.878 -3.571 8.851 1.00 86.81 87 ALA A C 1
ATOM 666 O O . ALA A 1 87 ? 4.666 -4.485 8.586 1.00 86.81 87 ALA A O 1
ATOM 667 N N . GLU A 1 88 ? 2.634 -3.809 9.273 1.00 89.56 88 GLU A N 1
ATOM 668 C CA . GLU A 1 88 ? 2.093 -5.162 9.424 1.00 89.56 88 GLU A CA 1
ATOM 669 C C . GLU A 1 88 ? 1.905 -5.864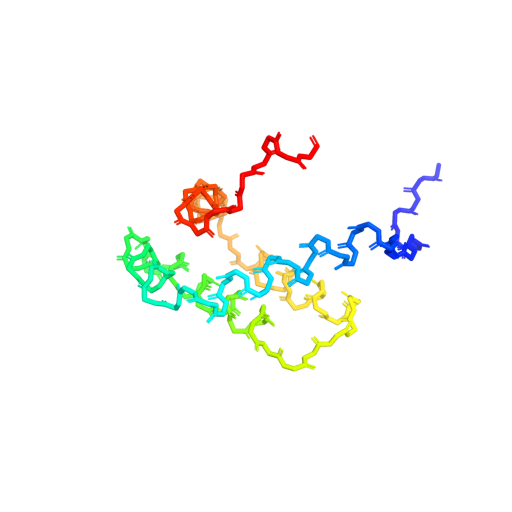 8.075 1.00 89.56 88 GLU A C 1
ATOM 671 O O . GLU A 1 88 ? 2.288 -7.028 7.927 1.00 89.56 88 GLU A O 1
ATOM 676 N N . VAL A 1 89 ? 1.366 -5.155 7.078 1.00 90.62 89 VAL A N 1
ATOM 677 C CA . VAL A 1 89 ? 1.188 -5.676 5.717 1.00 90.62 89 VAL A CA 1
ATOM 678 C C . VAL A 1 89 ? 2.537 -6.007 5.099 1.00 90.62 89 VAL A C 1
ATOM 680 O O . VAL A 1 89 ? 2.701 -7.107 4.573 1.00 90.62 89 VAL A O 1
ATOM 683 N N . ALA A 1 90 ? 3.518 -5.104 5.202 1.00 87.56 90 ALA A N 1
ATOM 684 C CA . ALA A 1 90 ? 4.865 -5.323 4.687 1.00 87.56 90 ALA A CA 1
ATOM 685 C C . ALA A 1 90 ? 5.480 -6.605 5.270 1.00 87.56 90 ALA A C 1
ATOM 687 O O . ALA A 1 90 ? 5.934 -7.471 4.518 1.00 87.56 90 ALA A O 1
ATOM 688 N N . ALA A 1 91 ? 5.402 -6.792 6.591 1.00 88.19 91 ALA A N 1
ATOM 689 C CA . ALA A 1 91 ? 5.865 -8.015 7.238 1.00 88.19 91 ALA A CA 1
ATOM 690 C C . ALA A 1 91 ? 5.114 -9.267 6.742 1.00 88.19 91 ALA A C 1
ATOM 692 O O . ALA A 1 91 ? 5.746 -10.287 6.460 1.00 88.19 91 ALA A O 1
ATOM 693 N N . ALA A 1 92 ? 3.788 -9.188 6.593 1.00 88.94 92 ALA A N 1
ATOM 694 C CA . ALA A 1 92 ? 2.947 -10.304 6.159 1.00 88.94 92 ALA A CA 1
ATOM 695 C C . ALA A 1 92 ? 3.218 -10.748 4.712 1.00 88.94 92 ALA A C 1
ATOM 697 O O . ALA A 1 92 ? 3.147 -11.940 4.414 1.00 88.94 92 ALA A O 1
ATOM 698 N N . ILE A 1 93 ? 3.567 -9.814 3.821 1.00 89.62 93 ILE A N 1
ATOM 699 C CA . ILE A 1 93 ? 3.870 -10.101 2.407 1.00 89.62 93 ILE A CA 1
ATOM 700 C C . ILE A 1 93 ? 5.372 -10.283 2.133 1.00 89.62 93 ILE A C 1
ATOM 702 O O . ILE A 1 93 ? 5.786 -10.378 0.977 1.00 89.62 93 ILE A O 1
ATOM 706 N N . GLY A 1 94 ? 6.197 -10.352 3.184 1.00 85.12 94 GLY A N 1
ATOM 707 C CA . GLY A 1 94 ? 7.632 -10.632 3.088 1.00 85.12 94 GLY A CA 1
ATOM 708 C C . GLY A 1 94 ? 8.515 -9.428 2.735 1.00 85.12 94 GLY A C 1
ATOM 709 O O . GLY A 1 94 ? 9.701 -9.608 2.461 1.00 85.12 94 GLY A O 1
ATOM 710 N N . LEU A 1 95 ? 7.978 -8.207 2.777 1.00 81.62 95 LEU A N 1
ATOM 711 C CA . LEU A 1 95 ? 8.743 -6.962 2.717 1.00 81.62 95 LEU A CA 1
ATOM 712 C C . LEU A 1 95 ? 9.241 -6.621 4.128 1.00 81.62 95 LEU A C 1
ATOM 714 O O . LEU A 1 95 ? 8.591 -5.917 4.894 1.00 81.62 95 LEU A O 1
ATOM 718 N N . ASN A 1 96 ? 10.398 -7.150 4.514 1.00 63.44 96 ASN A N 1
ATOM 719 C CA . ASN A 1 96 ? 10.998 -6.796 5.798 1.00 63.44 96 ASN A CA 1
ATOM 720 C C . ASN A 1 96 ? 11.776 -5.467 5.679 1.00 63.44 96 ASN A C 1
ATOM 722 O O . ASN A 1 96 ? 12.708 -5.404 4.872 1.00 63.44 96 ASN A O 1
ATOM 726 N N . PRO A 1 97 ? 11.503 -4.437 6.505 1.00 51.94 97 PRO A N 1
ATOM 727 C CA . PRO A 1 97 ? 12.319 -3.221 6.539 1.00 51.94 97 PRO A CA 1
ATOM 728 C C . PRO A 1 97 ? 13.763 -3.459 7.022 1.00 51.94 97 PRO A C 1
ATOM 730 O O . PRO A 1 97 ? 14.598 -2.579 6.862 1.00 51.94 97 PRO A O 1
ATOM 733 N N . ALA A 1 98 ? 14.093 -4.629 7.587 1.00 40.84 98 ALA A N 1
ATOM 734 C CA . ALA A 1 98 ? 15.456 -4.978 8.013 1.00 40.84 98 ALA A CA 1
ATOM 735 C C . ALA A 1 98 ? 16.351 -5.563 6.895 1.00 40.84 98 ALA A C 1
ATOM 737 O O . ALA A 1 98 ? 17.471 -5.996 7.165 1.00 40.84 98 ALA A O 1
ATOM 738 N N . GLY A 1 99 ? 15.861 -5.597 5.651 1.00 37.38 99 GLY A N 1
ATOM 739 C CA . GLY A 1 99 ? 16.673 -5.786 4.442 1.00 37.38 99 GLY A CA 1
ATOM 740 C C . GLY A 1 99 ? 17.022 -4.467 3.738 1.00 37.38 99 GLY A C 1
ATOM 741 O O . GLY A 1 99 ? 17.285 -4.488 2.536 1.00 37.38 99 GLY A O 1
ATOM 742 N N . LEU A 1 100 ? 16.958 -3.344 4.467 1.00 38.38 100 LEU A N 1
ATOM 743 C CA . LEU A 1 100 ? 17.329 -1.988 4.049 1.00 38.38 100 LEU A CA 1
ATOM 744 C C . LEU A 1 100 ? 18.624 -1.547 4.736 1.00 38.38 100 LEU A C 1
ATOM 746 O O . LEU A 1 100 ? 18.742 -1.763 5.964 1.00 38.38 100 LEU A O 1
#

Radius of gyration: 14.02 Å; chains: 1; bounding box: 32×38×28 Å

pLDDT: mean 85.58, std 15.06, range [35.28, 96.0]